Protein AF-A0A969IFC6-F1 (afdb_monomer_lite)

Radius of gyration: 18.86 Å; chains: 1; bounding box: 49×38×49 Å

pLDDT: mean 81.31, std 14.62, range [32.62, 97.19]

Foldseek 3Di:
DVVLLVLLLVLVVVLPDDSVVSVPDDPVRSVVVLVVVCVVVDVQSSLLSQLVVCLQVVPLVSNLVSVVVVCVVPNLLCCVVRHVVVSLVVVVVCVVVVNHDPVSSVSSLVSNQVVLVVLLVPQPAADPDDPDEDEFDDDPPDPRCSVSSSVSNVCSNVRHHYDYDPPVVVPDD

Structure (mmCIF, N/CA/C/O backbone):
data_AF-A0A969IFC6-F1
#
_entry.id   AF-A0A969IFC6-F1
#
loop_
_atom_site.group_PDB
_atom_site.id
_atom_site.type_symbol
_atom_site.label_atom_id
_atom_site.label_alt_id
_atom_site.label_comp_id
_atom_site.label_asym_id
_atom_site.label_entity_id
_atom_site.label_seq_id
_atom_site.pdbx_PDB_ins_code
_atom_site.Cartn_x
_atom_site.Cartn_y
_atom_site.Cartn_z
_atom_site.occupancy
_atom_site.B_iso_or_equiv
_atom_site.auth_seq_id
_atom_site.auth_comp_id
_atom_site.auth_asym_id
_atom_site.auth_atom_id
_atom_site.pdbx_PDB_model_num
ATOM 1 N N . GLU A 1 1 ? 7.005 -0.838 -20.537 1.00 59.84 1 GLU A N 1
ATOM 2 C CA . GLU A 1 1 ? 8.081 -1.837 -20.340 1.00 59.84 1 GLU A CA 1
ATOM 3 C C . GLU A 1 1 ? 9.226 -1.236 -19.524 1.00 59.84 1 GLU A C 1
ATOM 5 O O . GLU A 1 1 ? 9.458 -1.712 -18.419 1.00 59.84 1 GLU A O 1
ATOM 10 N N . ASP A 1 2 ? 9.812 -0.123 -19.971 1.00 77.62 2 ASP A N 1
ATOM 11 C CA . ASP A 1 2 ? 10.981 0.528 -19.345 1.00 77.62 2 ASP A CA 1
ATOM 12 C C . ASP A 1 2 ? 10.828 0.864 -17.853 1.00 77.62 2 ASP A C 1
ATOM 14 O O . ASP A 1 2 ? 11.723 0.586 -17.057 1.00 77.62 2 ASP A O 1
ATOM 18 N N . LEU A 1 3 ? 9.669 1.385 -17.430 1.00 77.25 3 LEU A N 1
ATOM 19 C CA . LEU A 1 3 ? 9.410 1.670 -16.013 1.00 77.25 3 LEU A CA 1
ATOM 20 C C . LEU A 1 3 ? 9.496 0.412 -15.139 1.00 77.25 3 LEU A C 1
ATOM 22 O O . LEU A 1 3 ? 10.033 0.452 -14.034 1.00 77.25 3 LEU A O 1
ATOM 26 N N . LYS A 1 4 ? 8.971 -0.720 -15.616 1.00 77.88 4 LYS A N 1
ATOM 27 C CA . LYS A 1 4 ? 9.014 -1.961 -14.837 1.00 77.88 4 LYS A CA 1
ATOM 28 C C . LYS A 1 4 ? 10.442 -2.457 -14.694 1.00 77.88 4 LYS A C 1
ATOM 30 O O . LYS A 1 4 ? 10.805 -2.944 -13.630 1.00 77.88 4 LYS A O 1
ATOM 35 N N . ASP A 1 5 ? 11.245 -2.319 -15.743 1.00 81.75 5 ASP A N 1
ATOM 36 C CA . ASP A 1 5 ? 12.655 -2.688 -15.691 1.00 81.75 5 ASP A CA 1
ATOM 37 C C . ASP A 1 5 ? 13.427 -1.767 -14.737 1.00 81.75 5 ASP A C 1
ATOM 39 O O . ASP A 1 5 ? 14.166 -2.265 -13.889 1.00 81.75 5 ASP A O 1
ATOM 43 N N . LEU A 1 6 ? 13.156 -0.458 -14.739 1.00 82.12 6 LEU A N 1
ATOM 44 C CA . LEU A 1 6 ? 13.710 0.468 -13.745 1.00 82.12 6 LEU A CA 1
ATOM 45 C C . LEU A 1 6 ? 13.316 0.108 -12.308 1.00 82.12 6 LEU A C 1
ATOM 47 O O . LEU A 1 6 ? 14.165 0.139 -11.418 1.00 82.12 6 LEU A O 1
ATOM 51 N N . LEU A 1 7 ? 12.060 -0.273 -12.063 1.00 81.00 7 LEU A N 1
ATOM 52 C CA . LEU A 1 7 ? 11.611 -0.689 -10.731 1.00 81.00 7 LEU A CA 1
ATOM 53 C C . LEU A 1 7 ? 12.285 -1.982 -10.269 1.00 81.00 7 LEU A C 1
ATOM 55 O O . LEU A 1 7 ? 12.698 -2.070 -9.111 1.00 81.00 7 LEU A O 1
ATOM 59 N N . ARG A 1 8 ? 12.447 -2.962 -11.167 1.00 83.94 8 ARG A N 1
ATOM 60 C CA . ARG A 1 8 ? 13.189 -4.201 -10.883 1.00 83.94 8 ARG A CA 1
ATOM 61 C C . ARG A 1 8 ? 14.642 -3.897 -10.529 1.00 83.94 8 ARG A C 1
ATOM 63 O O . ARG A 1 8 ? 15.127 -4.359 -9.497 1.00 83.94 8 ARG A O 1
ATOM 70 N N . ILE A 1 9 ? 15.308 -3.075 -11.342 1.00 86.69 9 ILE A N 1
ATOM 71 C CA . ILE A 1 9 ? 16.698 -2.662 -11.119 1.00 86.69 9 ILE A CA 1
ATOM 72 C C . ILE A 1 9 ? 16.827 -1.919 -9.786 1.00 86.69 9 ILE A C 1
ATOM 74 O O . ILE A 1 9 ? 17.698 -2.251 -8.987 1.00 86.69 9 ILE A O 1
ATOM 78 N N . SER A 1 10 ? 15.939 -0.960 -9.512 1.00 82.19 10 SER A N 1
ATOM 79 C CA . SER A 1 10 ? 15.931 -0.187 -8.267 1.00 82.19 10 SER A CA 1
ATOM 80 C C . SER A 1 10 ? 15.742 -1.081 -7.040 1.00 82.19 10 SER A C 1
ATOM 82 O O . SER A 1 10 ? 16.470 -0.944 -6.055 1.00 82.19 10 SER A O 1
ATOM 84 N N . TYR A 1 11 ? 14.814 -2.041 -7.097 1.00 80.62 11 TYR A N 1
ATOM 85 C CA . TYR A 1 11 ? 14.595 -2.989 -6.005 1.00 80.62 11 TYR A CA 1
ATOM 86 C C . TYR A 1 11 ? 15.834 -3.848 -5.734 1.00 80.62 11 TYR A C 1
ATOM 88 O O . TYR A 1 11 ? 16.260 -3.972 -4.583 1.00 80.62 11 TYR A O 1
ATOM 96 N N . LEU A 1 12 ? 16.431 -4.424 -6.781 1.00 84.81 12 LEU A N 1
ATOM 97 C CA . LEU A 1 12 ? 17.619 -5.268 -6.652 1.00 84.81 12 LEU A CA 1
ATOM 98 C C . LEU A 1 12 ? 18.829 -4.465 -6.164 1.00 84.81 12 LEU A C 1
ATOM 100 O O . LEU A 1 12 ? 19.561 -4.928 -5.290 1.00 84.81 12 LEU A O 1
ATOM 104 N N . TYR A 1 13 ? 19.000 -3.239 -6.655 1.00 85.50 13 TYR A N 1
ATOM 105 C CA . TYR A 1 13 ? 20.056 -2.340 -6.201 1.00 85.50 13 TYR A CA 1
ATOM 106 C C . TYR A 1 13 ? 19.923 -2.013 -4.708 1.00 85.50 13 TYR A C 1
ATOM 108 O O . TYR A 1 13 ? 20.866 -2.214 -3.944 1.00 85.50 13 TYR A O 1
ATOM 116 N N . ASN A 1 14 ? 18.724 -1.624 -4.263 1.00 79.38 14 ASN A N 1
ATOM 117 C CA . ASN A 1 14 ? 18.434 -1.365 -2.847 1.00 79.38 14 ASN A CA 1
ATOM 118 C C . ASN A 1 14 ? 18.512 -2.629 -1.970 1.00 79.38 14 ASN A C 1
ATOM 120 O O . ASN A 1 14 ? 18.651 -2.530 -0.756 1.00 79.38 14 ASN A O 1
ATOM 124 N N . SER A 1 15 ? 18.460 -3.816 -2.581 1.00 77.19 15 SER A N 1
ATOM 125 C CA . SER A 1 15 ? 18.669 -5.111 -1.920 1.00 77.19 15 SER A CA 1
ATOM 126 C C . SER A 1 15 ? 20.147 -5.538 -1.870 1.00 77.19 15 SER A C 1
ATOM 128 O O . SER A 1 15 ? 20.439 -6.661 -1.459 1.00 77.19 15 SER A O 1
ATOM 130 N N . GLY A 1 16 ? 21.077 -4.670 -2.293 1.00 82.62 16 GLY A N 1
ATOM 131 C CA . GLY A 1 16 ? 22.527 -4.868 -2.182 1.00 82.62 16 GLY A CA 1
ATOM 132 C C . GLY A 1 16 ? 23.235 -5.352 -3.453 1.00 82.62 16 GLY A C 1
ATOM 133 O O . GLY A 1 16 ? 24.438 -5.618 -3.410 1.00 82.62 16 GLY A O 1
ATOM 134 N N . TYR A 1 17 ? 22.542 -5.469 -4.591 1.00 87.88 17 TYR A N 1
ATOM 135 C CA . TYR A 1 17 ? 23.165 -5.898 -5.849 1.00 87.88 17 TYR A CA 1
ATOM 136 C C . TYR A 1 17 ? 23.815 -4.728 -6.595 1.00 87.88 17 TYR A C 1
ATOM 138 O O . TYR A 1 17 ? 23.260 -3.638 -6.703 1.00 87.88 17 TYR A O 1
ATOM 146 N N . LYS A 1 18 ? 24.995 -4.960 -7.178 1.00 92.00 18 LYS A N 1
ATOM 147 C CA . LYS A 1 18 ? 25.670 -3.961 -8.020 1.00 92.00 18 LYS A CA 1
ATOM 148 C C . LYS A 1 18 ? 24.937 -3.799 -9.354 1.00 92.00 18 LYS A C 1
ATOM 150 O O . LYS A 1 18 ? 24.554 -4.795 -9.965 1.00 92.00 18 LYS A O 1
ATOM 155 N N . ILE A 1 19 ? 24.848 -2.565 -9.859 1.00 88.00 19 ILE A N 1
ATOM 156 C CA . ILE A 1 19 ? 24.227 -2.238 -11.161 1.00 88.00 19 ILE A CA 1
ATOM 157 C C . ILE A 1 19 ? 24.829 -3.082 -12.295 1.00 88.00 19 ILE A C 1
ATOM 159 O O . ILE A 1 19 ? 24.101 -3.606 -13.132 1.00 88.00 19 ILE A O 1
ATOM 163 N N . SER A 1 20 ? 26.148 -3.290 -12.283 1.00 88.00 20 SER A N 1
ATOM 164 C CA . SER A 1 20 ? 26.847 -4.116 -13.275 1.00 88.00 20 SER A CA 1
ATOM 165 C C . SER A 1 20 ? 26.456 -5.597 -13.240 1.00 88.00 20 SER A C 1
ATOM 167 O O . SER A 1 20 ? 26.520 -6.261 -14.272 1.00 88.00 20 SER A O 1
ATOM 169 N N . SER A 1 21 ? 26.048 -6.117 -12.079 1.00 88.25 21 SER A N 1
ATOM 170 C CA . SER A 1 21 ? 25.520 -7.477 -11.947 1.00 88.25 21 SER A CA 1
ATOM 171 C C . SER A 1 21 ? 24.081 -7.553 -12.447 1.00 88.25 21 SER A C 1
ATOM 173 O O . SER A 1 21 ? 23.747 -8.483 -13.171 1.00 88.25 21 SER A O 1
ATOM 175 N N . ILE A 1 22 ? 23.254 -6.558 -12.109 1.00 89.56 22 ILE A N 1
ATOM 176 C CA . ILE A 1 22 ? 21.846 -6.495 -12.527 1.00 89.56 22 ILE A CA 1
ATOM 177 C C . ILE A 1 22 ? 21.739 -6.372 -14.053 1.00 89.56 22 ILE A C 1
ATOM 179 O O . ILE A 1 22 ? 20.951 -7.076 -14.669 1.00 89.56 22 ILE A O 1
ATOM 183 N N . ALA A 1 23 ? 22.586 -5.551 -14.681 1.00 87.25 23 ALA A N 1
ATOM 184 C CA . ALA A 1 23 ? 22.595 -5.345 -16.132 1.00 87.25 23 ALA A CA 1
ATOM 185 C C . ALA A 1 23 ? 22.911 -6.613 -16.953 1.00 87.25 23 ALA A C 1
ATOM 187 O O . ALA A 1 23 ? 22.685 -6.631 -18.159 1.00 87.25 23 ALA A O 1
ATOM 188 N N . ARG A 1 24 ? 23.455 -7.661 -16.318 1.00 90.38 24 ARG A N 1
ATOM 189 C CA . ARG A 1 24 ? 23.739 -8.959 -16.952 1.00 90.38 24 ARG A CA 1
ATOM 190 C C . ARG A 1 24 ? 22.622 -9.983 -16.756 1.00 90.38 24 ARG A C 1
ATOM 192 O O . ARG A 1 24 ? 22.680 -11.037 -17.378 1.00 90.38 24 ARG A O 1
ATOM 199 N N . MET A 1 25 ? 21.651 -9.703 -15.887 1.00 89.56 25 MET A N 1
ATOM 200 C CA . MET A 1 25 ? 20.550 -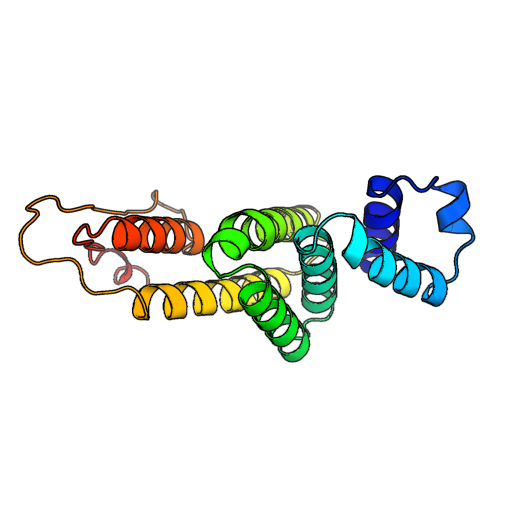10.616 -15.598 1.00 89.56 25 MET A CA 1
ATOM 201 C C . MET A 1 25 ? 19.491 -10.532 -16.692 1.00 89.56 25 MET A C 1
ATOM 203 O O . MET A 1 25 ? 19.075 -9.450 -17.110 1.00 89.56 25 MET A O 1
ATOM 207 N N . SER A 1 26 ? 18.992 -11.688 -17.111 1.00 89.19 26 SER A N 1
ATOM 208 C CA . SER A 1 26 ? 17.762 -11.774 -17.885 1.00 89.19 26 SER A CA 1
ATOM 209 C C . SER A 1 26 ? 16.564 -11.325 -17.045 1.00 89.19 26 SER A C 1
ATOM 211 O O . SER A 1 26 ? 16.566 -11.357 -15.811 1.00 89.19 26 SER A O 1
ATOM 213 N N . ARG A 1 27 ? 15.474 -10.948 -17.720 1.00 83.44 27 ARG A N 1
ATOM 214 C CA . ARG A 1 27 ? 14.224 -10.570 -17.046 1.00 83.44 27 ARG A CA 1
ATOM 215 C C . ARG A 1 27 ? 13.677 -11.693 -16.159 1.00 83.44 27 ARG A C 1
ATOM 217 O O . ARG A 1 27 ? 13.117 -11.412 -15.101 1.00 83.44 27 ARG A O 1
ATOM 224 N N . HIS A 1 28 ? 13.853 -12.948 -16.569 1.00 84.94 28 HIS A N 1
ATOM 225 C CA . HIS A 1 28 ? 13.430 -14.092 -15.770 1.00 84.94 28 HIS A CA 1
ATOM 226 C C . HIS A 1 28 ? 14.263 -14.228 -14.491 1.00 84.94 28 HIS A C 1
ATOM 228 O O . HIS A 1 28 ? 13.684 -14.372 -13.416 1.00 84.94 28 HIS A O 1
ATOM 234 N N . GLU A 1 29 ? 15.590 -14.105 -14.591 1.00 85.69 29 GLU A N 1
ATOM 235 C CA . GLU A 1 29 ? 16.491 -14.140 -13.433 1.00 85.69 29 GLU A CA 1
ATOM 236 C C . GLU A 1 29 ? 16.201 -12.997 -12.459 1.00 85.69 29 GLU A C 1
ATOM 238 O O . GLU A 1 29 ? 16.099 -13.238 -11.258 1.00 85.69 29 GLU A O 1
ATOM 243 N N . MET A 1 30 ? 15.983 -11.775 -12.963 1.00 85.56 30 MET A N 1
ATOM 244 C CA . MET A 1 30 ? 15.590 -10.645 -12.117 1.00 85.56 30 MET A CA 1
ATOM 245 C C . MET A 1 30 ? 14.290 -10.930 -11.360 1.00 85.56 30 MET A C 1
ATOM 247 O O . MET A 1 30 ? 14.230 -10.698 -10.157 1.00 85.56 30 MET A O 1
ATOM 251 N N . ASN A 1 31 ? 13.258 -11.444 -12.037 1.00 82.56 31 ASN A N 1
ATOM 252 C CA . ASN A 1 31 ? 11.978 -11.747 -11.393 1.00 82.56 31 ASN A CA 1
ATOM 253 C C . ASN A 1 31 ? 12.123 -12.836 -10.316 1.00 82.56 31 ASN A C 1
ATOM 255 O O . ASN A 1 31 ? 11.626 -12.646 -9.208 1.00 82.56 31 ASN A O 1
ATOM 259 N N . ASN A 1 32 ? 12.853 -13.920 -10.603 1.00 84.25 32 ASN A N 1
ATOM 260 C CA . ASN A 1 32 ? 13.097 -14.990 -9.629 1.00 84.25 32 ASN A CA 1
ATOM 261 C C . ASN A 1 32 ? 13.839 -14.456 -8.398 1.00 84.25 32 ASN A C 1
ATOM 263 O O . ASN A 1 32 ? 13.466 -14.746 -7.266 1.00 84.25 32 ASN A O 1
ATOM 267 N N . LEU A 1 33 ? 14.851 -13.615 -8.614 1.00 83.25 33 LEU A N 1
ATOM 268 C CA . LEU A 1 33 ? 15.648 -13.041 -7.538 1.00 83.25 33 LEU A CA 1
ATOM 269 C C . LEU A 1 33 ? 14.849 -12.050 -6.681 1.00 83.25 33 LEU A C 1
ATOM 271 O O . LEU A 1 33 ? 15.013 -12.010 -5.462 1.00 83.25 33 LEU A O 1
ATOM 275 N N . ILE A 1 34 ? 13.965 -11.264 -7.302 1.00 80.00 34 ILE A N 1
ATOM 276 C CA . ILE A 1 34 ? 13.013 -10.402 -6.593 1.00 80.00 34 ILE A CA 1
ATOM 277 C C . ILE A 1 34 ? 12.074 -11.255 -5.736 1.00 80.00 34 ILE A C 1
ATOM 279 O O . ILE A 1 34 ? 11.841 -10.916 -4.577 1.00 80.00 34 ILE A O 1
ATOM 283 N N . ASP A 1 35 ? 11.569 -12.370 -6.264 1.00 76.50 35 ASP A N 1
ATOM 284 C CA . ASP A 1 35 ? 10.712 -13.289 -5.514 1.00 76.50 35 ASP A CA 1
ATOM 285 C C . ASP A 1 35 ? 11.452 -13.942 -4.333 1.00 76.50 35 ASP A C 1
ATOM 287 O O . ASP A 1 35 ? 10.932 -13.953 -3.214 1.00 76.50 35 ASP A O 1
ATOM 291 N N . GLU A 1 36 ? 12.693 -14.386 -4.518 1.00 79.69 36 GLU A N 1
ATOM 292 C CA . GLU A 1 36 ? 13.528 -14.913 -3.433 1.00 79.69 36 GLU A CA 1
ATOM 293 C C . GLU A 1 36 ? 13.822 -13.851 -2.361 1.00 79.69 36 GLU A C 1
ATOM 295 O O . GLU A 1 36 ? 13.619 -14.082 -1.166 1.00 79.69 36 GLU A O 1
ATOM 300 N N . LYS A 1 37 ? 14.253 -12.649 -2.765 1.00 72.19 37 LYS A N 1
ATOM 301 C CA . LYS A 1 37 ? 14.611 -11.565 -1.834 1.00 72.19 37 LYS A CA 1
ATOM 302 C C . LYS A 1 37 ? 13.414 -10.940 -1.142 1.00 72.19 37 LYS A C 1
ATOM 304 O O . LYS A 1 37 ? 13.543 -10.526 0.010 1.00 72.19 37 LYS A O 1
ATOM 309 N N . SER A 1 38 ? 12.244 -10.961 -1.775 1.00 65.56 38 SER A N 1
ATOM 310 C CA . SER A 1 38 ? 10.986 -10.568 -1.138 1.00 65.56 38 SER A CA 1
ATOM 311 C C . SER A 1 38 ? 10.677 -11.387 0.116 1.00 65.56 38 SER A C 1
ATOM 313 O O . SER A 1 38 ? 9.999 -10.901 1.017 1.00 65.56 38 SER A O 1
ATOM 315 N N . SER A 1 39 ? 11.234 -12.597 0.201 1.00 62.66 39 SER A N 1
ATOM 316 C CA . SER A 1 39 ? 11.108 -13.476 1.360 1.00 62.66 39 SER A CA 1
ATOM 317 C C . SER A 1 39 ? 12.189 -13.222 2.428 1.00 62.66 39 SER A C 1
ATOM 319 O O . SER A 1 39 ? 12.011 -13.639 3.567 1.00 62.66 39 SER A O 1
ATOM 321 N N . GLN A 1 40 ? 13.288 -12.524 2.096 1.00 60.62 40 GLN A N 1
ATOM 322 C CA . GLN A 1 40 ? 14.434 -12.261 2.988 1.00 60.62 40 GLN A CA 1
ATOM 323 C C . GLN A 1 40 ? 14.462 -10.832 3.562 1.00 60.62 40 GLN A C 1
ATOM 325 O O . GLN A 1 40 ? 14.782 -10.657 4.733 1.00 60.62 40 GLN A O 1
ATOM 330 N N . ASN A 1 41 ? 14.102 -9.811 2.774 1.00 56.66 41 ASN A N 1
ATOM 331 C CA . ASN A 1 41 ? 14.167 -8.387 3.162 1.00 56.66 41 ASN A CA 1
ATOM 332 C C . ASN A 1 41 ? 12.925 -7.899 3.939 1.00 56.66 41 ASN A C 1
ATOM 334 O O . ASN A 1 41 ? 12.674 -6.698 4.037 1.00 56.66 41 ASN A O 1
ATOM 338 N N . GLY A 1 42 ? 12.137 -8.834 4.468 1.00 61.62 42 GLY A N 1
ATOM 339 C CA . GLY A 1 42 ? 10.844 -8.583 5.091 1.00 61.62 42 GLY A CA 1
ATOM 340 C C . GLY A 1 42 ? 9.688 -8.626 4.076 1.00 61.62 42 GLY A C 1
ATOM 341 O O . GLY A 1 42 ? 9.811 -8.092 2.968 1.00 61.62 42 GLY A O 1
ATOM 342 N N . PRO A 1 43 ? 8.545 -9.240 4.438 1.00 64.81 43 PRO A N 1
ATOM 343 C CA . PRO A 1 43 ? 7.427 -9.471 3.519 1.00 64.81 43 PRO A CA 1
ATOM 344 C C . PRO A 1 43 ? 6.891 -8.184 2.871 1.00 64.81 43 PRO A C 1
ATOM 346 O O . PRO A 1 43 ? 6.520 -8.187 1.694 1.00 64.81 43 PRO A O 1
ATOM 349 N N . SER A 1 44 ? 6.927 -7.063 3.596 1.00 75.94 44 SER A N 1
ATOM 350 C CA . SER A 1 44 ? 6.390 -5.767 3.164 1.00 75.94 44 SER A CA 1
ATOM 351 C C . SER A 1 44 ? 7.072 -5.219 1.898 1.00 75.94 44 SER A C 1
ATOM 353 O O . SER A 1 44 ? 6.389 -4.813 0.957 1.00 75.94 44 SER A O 1
ATOM 355 N N . ALA A 1 45 ? 8.408 -5.285 1.786 1.00 77.62 45 ALA A N 1
ATOM 356 C CA . ALA A 1 45 ? 9.139 -4.794 0.604 1.00 77.62 45 ALA A CA 1
ATOM 357 C C . ALA A 1 45 ? 8.809 -5.591 -0.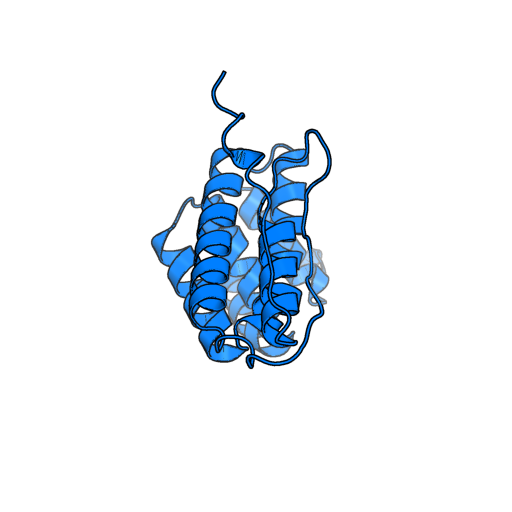673 1.00 77.62 45 ALA A C 1
ATOM 359 O O . ALA A 1 45 ? 8.754 -5.046 -1.784 1.00 77.62 45 ALA A O 1
ATOM 360 N N . GLY A 1 46 ? 8.571 -6.890 -0.496 1.00 83.56 46 GLY A N 1
ATOM 361 C CA . GLY A 1 46 ? 8.085 -7.795 -1.525 1.00 83.56 46 GLY A CA 1
ATOM 362 C C . GLY A 1 46 ? 6.710 -7.422 -2.049 1.00 83.56 46 GLY A C 1
ATOM 363 O O . GLY A 1 46 ? 6.512 -7.283 -3.259 1.00 83.56 46 GLY A O 1
ATOM 364 N N . PHE A 1 47 ? 5.769 -7.235 -1.123 1.00 90.19 47 PHE A N 1
ATOM 365 C CA . PHE A 1 47 ? 4.403 -6.849 -1.448 1.00 90.19 47 PHE A CA 1
ATOM 366 C C . PHE A 1 47 ? 4.351 -5.506 -2.170 1.00 90.19 47 PHE A C 1
ATOM 368 O O . PHE A 1 47 ? 3.744 -5.442 -3.233 1.00 90.19 47 PHE A O 1
ATOM 375 N N . ILE A 1 48 ? 5.076 -4.487 -1.696 1.00 91.50 48 ILE A N 1
ATOM 376 C CA . ILE A 1 48 ? 5.127 -3.165 -2.343 1.00 91.50 48 ILE A CA 1
ATOM 377 C C . ILE A 1 48 ? 5.554 -3.278 -3.812 1.00 91.50 48 ILE A C 1
ATOM 379 O O . ILE A 1 48 ? 4.929 -2.692 -4.692 1.00 91.50 48 ILE A O 1
ATOM 383 N N . SER A 1 49 ? 6.604 -4.049 -4.101 1.00 86.81 49 SER A N 1
ATOM 384 C CA . SER A 1 49 ? 7.114 -4.189 -5.472 1.00 86.81 49 SER A CA 1
ATOM 385 C C . SER A 1 49 ? 6.125 -4.926 -6.378 1.00 86.81 49 SER A C 1
ATOM 387 O O . SER A 1 49 ? 5.931 -4.544 -7.532 1.00 86.81 49 SER A O 1
ATOM 389 N N . LYS A 1 50 ? 5.458 -5.958 -5.849 1.00 89.38 50 LYS A N 1
ATOM 390 C CA . LYS A 1 50 ? 4.414 -6.704 -6.565 1.00 89.38 50 LYS A CA 1
ATOM 391 C C . LYS A 1 50 ? 3.175 -5.846 -6.815 1.00 89.38 50 LYS A C 1
ATOM 393 O O . LYS A 1 50 ? 2.644 -5.885 -7.922 1.00 89.38 50 LYS A O 1
ATOM 398 N N . MET A 1 51 ? 2.769 -5.050 -5.827 1.00 93.88 51 MET A N 1
ATOM 399 C CA . MET A 1 51 ? 1.687 -4.074 -5.944 1.00 93.88 51 MET A CA 1
ATOM 400 C C . MET A 1 51 ? 2.007 -3.050 -7.031 1.00 93.88 51 MET A C 1
ATOM 402 O O . MET A 1 51 ? 1.212 -2.906 -7.945 1.00 93.88 51 MET A O 1
ATOM 406 N N . LEU A 1 52 ? 3.198 -2.436 -7.023 1.00 91.25 52 LEU A N 1
ATOM 407 C CA . LEU A 1 52 ? 3.611 -1.478 -8.061 1.00 91.25 52 LEU A CA 1
ATOM 408 C C . LEU A 1 52 ? 3.567 -2.081 -9.470 1.00 91.25 52 LEU A C 1
ATOM 410 O O . LEU A 1 52 ? 3.094 -1.435 -10.401 1.00 91.25 52 LEU A O 1
ATOM 414 N N . MET A 1 53 ? 4.034 -3.322 -9.638 1.00 89.56 53 MET A N 1
ATOM 415 C CA . MET A 1 53 ? 3.960 -4.001 -10.933 1.00 89.56 53 MET A CA 1
ATOM 416 C C . MET A 1 53 ? 2.513 -4.222 -11.383 1.00 89.56 53 MET A C 1
ATOM 418 O O . MET A 1 53 ? 2.200 -3.919 -12.530 1.00 89.56 53 MET A O 1
ATOM 422 N N . ALA A 1 54 ? 1.638 -4.697 -10.492 1.00 92.81 54 ALA A N 1
ATOM 423 C CA . ALA A 1 54 ? 0.217 -4.871 -10.794 1.00 92.81 54 ALA A CA 1
ATOM 424 C C . ALA A 1 54 ? -0.485 -3.527 -11.078 1.00 92.81 54 ALA A C 1
ATOM 426 O O . ALA A 1 54 ? -1.300 -3.454 -11.992 1.00 92.81 54 ALA A O 1
ATOM 427 N N . SER A 1 55 ? -0.103 -2.452 -10.379 1.00 92.38 55 SER A N 1
ATOM 428 C CA . SER A 1 55 ? -0.564 -1.083 -10.636 1.00 92.38 55 SER A CA 1
ATOM 429 C C . SER A 1 55 ? -0.225 -0.606 -12.042 1.00 92.38 55 SER A C 1
ATOM 431 O O . SER A 1 55 ? -1.089 -0.124 -12.769 1.00 92.38 55 SER A O 1
ATOM 433 N N . ILE A 1 56 ? 1.031 -0.780 -12.457 1.00 88.94 56 ILE A N 1
ATOM 434 C CA . ILE A 1 56 ? 1.498 -0.394 -13.797 1.00 88.94 56 ILE A CA 1
ATOM 435 C C . ILE A 1 56 ? 0.835 -1.241 -14.887 1.00 88.94 56 ILE A C 1
ATOM 437 O O . ILE A 1 56 ? 0.634 -0.766 -16.000 1.00 88.94 56 ILE A O 1
ATOM 441 N N . ASP A 1 57 ? 0.501 -2.490 -14.576 1.00 89.69 57 ASP A N 1
ATOM 442 C CA . ASP A 1 57 ? -0.234 -3.378 -15.477 1.00 89.69 57 ASP A CA 1
ATOM 443 C C . ASP A 1 57 ? -1.741 -3.130 -15.512 1.00 89.69 57 ASP A C 1
ATOM 445 O O . ASP A 1 57 ? -2.421 -3.711 -16.353 1.00 89.69 57 ASP A O 1
ATOM 449 N N . TYR A 1 58 ? -2.263 -2.269 -14.631 1.00 90.06 58 TYR A N 1
ATOM 450 C CA . TYR A 1 58 ? -3.702 -2.108 -14.428 1.00 90.06 58 TYR A CA 1
ATOM 451 C C . TYR A 1 58 ? -4.403 -3.458 -14.140 1.00 90.06 58 TYR A C 1
ATOM 453 O O . TYR A 1 58 ? -5.538 -3.701 -14.541 1.00 90.06 58 TYR A O 1
ATOM 461 N N . ASP A 1 59 ? -3.703 -4.369 -13.455 1.00 94.44 59 ASP A N 1
ATOM 462 C CA . ASP A 1 59 ? -4.184 -5.714 -13.128 1.00 94.44 59 ASP A CA 1
ATOM 463 C C . ASP A 1 59 ? -4.815 -5.717 -11.730 1.00 94.44 59 ASP A C 1
ATOM 465 O O . ASP A 1 59 ? -4.180 -6.036 -10.718 1.00 94.44 59 ASP A O 1
ATOM 469 N N . GLU A 1 60 ? -6.088 -5.327 -11.679 1.00 94.31 60 GLU A N 1
ATOM 470 C CA . GLU A 1 60 ? -6.890 -5.255 -10.453 1.00 94.31 60 GLU A CA 1
ATOM 471 C C . GLU A 1 60 ? -6.975 -6.599 -9.717 1.00 94.31 60 GLU A C 1
ATOM 473 O O . GLU A 1 60 ? -6.881 -6.651 -8.485 1.00 94.31 60 GLU A O 1
ATOM 478 N N . THR A 1 61 ? -7.119 -7.700 -10.461 1.00 95.75 61 THR A N 1
ATOM 479 C CA . THR A 1 61 ? -7.265 -9.040 -9.874 1.00 95.75 61 THR A CA 1
ATOM 480 C C . THR A 1 61 ? -5.993 -9.424 -9.132 1.00 95.75 61 THR A C 1
ATOM 482 O O . THR A 1 61 ? -6.035 -9.817 -7.962 1.00 95.75 61 THR A O 1
ATOM 485 N N . LYS A 1 62 ? -4.840 -9.262 -9.783 1.00 95.75 62 LYS A N 1
ATOM 486 C CA . LYS A 1 62 ? -3.544 -9.552 -9.175 1.00 95.75 62 LYS A CA 1
ATOM 487 C C . LYS A 1 62 ? -3.250 -8.617 -8.010 1.00 95.75 62 LYS A C 1
ATOM 489 O O . LYS A 1 62 ? -2.781 -9.083 -6.973 1.00 95.75 62 LYS A O 1
ATOM 494 N N . PHE A 1 63 ? -3.547 -7.324 -8.145 1.00 96.62 63 PHE A N 1
ATOM 495 C CA . PHE A 1 63 ? -3.369 -6.356 -7.062 1.00 96.62 63 PHE A CA 1
ATOM 496 C C . PHE A 1 63 ? -4.170 -6.756 -5.815 1.00 96.62 63 PHE A C 1
ATOM 498 O O . PHE A 1 63 ? -3.622 -6.810 -4.713 1.00 96.62 63 PHE A O 1
ATOM 505 N N . SER A 1 64 ? -5.436 -7.136 -5.997 1.00 96.06 64 SER A N 1
ATOM 506 C CA . SER A 1 64 ? -6.322 -7.571 -4.912 1.00 96.06 64 SER A CA 1
ATOM 507 C C . SER A 1 64 ? -5.820 -8.840 -4.220 1.00 96.06 64 SER A C 1
ATOM 509 O O . SER A 1 64 ? -5.783 -8.900 -2.991 1.00 96.06 64 SER A O 1
ATOM 511 N N . GLN A 1 65 ? -5.343 -9.828 -4.983 1.00 96.50 65 GLN A N 1
ATOM 512 C CA . GLN A 1 65 ? -4.739 -11.042 -4.421 1.00 96.50 65 GLN A CA 1
ATOM 513 C C . GLN A 1 65 ? -3.482 -10.737 -3.594 1.00 96.50 65 GLN A C 1
ATOM 515 O O . GLN A 1 65 ? -3.258 -11.342 -2.542 1.00 96.50 65 GLN A O 1
ATOM 520 N N . ILE A 1 66 ? -2.652 -9.795 -4.057 1.00 95.44 66 ILE A N 1
ATOM 521 C CA . ILE A 1 66 ? -1.450 -9.362 -3.337 1.00 95.44 66 ILE A CA 1
ATOM 522 C C . ILE A 1 66 ? -1.837 -8.680 -2.019 1.00 95.44 66 ILE A C 1
ATOM 524 O O . ILE A 1 66 ? -1.264 -9.023 -0.983 1.00 95.44 66 ILE A O 1
ATOM 528 N N . LEU A 1 67 ? -2.826 -7.778 -2.039 1.00 95.69 67 LEU A N 1
ATOM 529 C CA . LEU A 1 67 ? -3.360 -7.128 -0.837 1.00 95.69 67 LEU A CA 1
ATOM 530 C C . LEU A 1 67 ? -3.859 -8.152 0.185 1.00 95.69 67 LEU A C 1
ATOM 532 O O . LEU A 1 67 ? -3.481 -8.099 1.352 1.00 95.69 67 LEU A O 1
ATOM 536 N N . GLU A 1 68 ? -4.686 -9.103 -0.244 1.00 95.69 68 GLU A N 1
ATOM 537 C CA . GLU A 1 68 ? -5.251 -10.122 0.645 1.00 95.69 68 GLU A CA 1
ATOM 538 C C . GLU A 1 68 ? -4.176 -11.009 1.255 1.00 95.69 68 GLU A C 1
ATOM 540 O O . GLU A 1 68 ? -4.224 -11.315 2.448 1.00 95.69 68 GLU A O 1
ATOM 545 N N . LYS A 1 69 ? -3.164 -11.377 0.466 1.00 94.62 69 LYS A N 1
ATOM 546 C CA . LYS A 1 69 ? -2.020 -12.134 0.965 1.00 94.62 69 LYS A CA 1
ATOM 547 C C . LYS A 1 69 ? -1.219 -11.335 1.996 1.00 94.62 69 LYS A C 1
ATOM 549 O O . LYS A 1 69 ? -0.862 -11.902 3.027 1.00 94.62 69 LYS A O 1
ATOM 554 N N . ALA A 1 70 ? -0.975 -10.047 1.748 1.00 93.94 70 ALA A N 1
ATOM 555 C CA . ALA A 1 70 ? -0.280 -9.168 2.686 1.00 93.94 70 ALA A CA 1
ATOM 556 C C . ALA A 1 70 ? -1.052 -9.038 4.008 1.00 93.94 70 ALA A C 1
ATOM 558 O O . ALA A 1 70 ? -0.500 -9.313 5.074 1.00 93.94 70 ALA A O 1
ATOM 559 N N . ILE A 1 71 ? -2.353 -8.731 3.936 1.00 95.19 71 ILE A N 1
ATOM 560 C CA . ILE A 1 71 ? -3.228 -8.589 5.109 1.00 95.19 71 ILE A CA 1
ATOM 561 C C . ILE A 1 71 ? -3.309 -9.902 5.891 1.00 95.19 71 ILE A C 1
ATOM 563 O O . ILE A 1 71 ? -3.226 -9.889 7.116 1.00 95.19 71 ILE A O 1
ATOM 567 N N . LYS A 1 72 ? -3.434 -11.045 5.208 1.00 93.94 72 LYS A N 1
ATOM 568 C CA . LYS A 1 72 ? -3.472 -12.362 5.857 1.00 93.94 72 LYS A CA 1
ATOM 569 C C . LYS A 1 72 ? -2.167 -12.689 6.586 1.00 93.94 72 LYS A C 1
ATOM 571 O O . LYS A 1 72 ? -2.205 -13.369 7.605 1.00 93.94 72 LYS A O 1
ATOM 576 N N . GLN A 1 73 ? -1.029 -12.247 6.053 1.00 90.94 73 GLN A N 1
ATOM 577 C CA . GLN A 1 73 ? 0.286 -12.559 6.606 1.00 90.94 73 GLN A CA 1
ATOM 578 C C . GLN A 1 73 ? 0.676 -11.647 7.775 1.00 90.94 73 GLN A C 1
ATOM 580 O O . GLN A 1 73 ? 1.198 -12.146 8.768 1.00 90.94 73 GLN A O 1
ATOM 585 N N . SER A 1 74 ? 0.434 -10.340 7.662 1.00 89.56 74 SER A N 1
ATOM 586 C CA . SER A 1 74 ? 0.926 -9.346 8.631 1.00 89.56 74 SER A CA 1
ATOM 587 C C . SER A 1 74 ? -0.181 -8.685 9.456 1.00 89.56 74 SER A C 1
ATOM 589 O O . SER A 1 74 ? 0.105 -7.985 10.420 1.00 89.56 74 SER A O 1
ATOM 591 N N . GLY A 1 75 ? -1.448 -8.887 9.097 1.00 93.12 75 GLY A N 1
ATOM 592 C CA . GLY A 1 75 ? -2.572 -8.137 9.651 1.00 93.12 75 GLY A CA 1
ATOM 593 C C . GLY A 1 75 ? -2.725 -6.757 9.007 1.00 93.12 75 GLY A C 1
ATOM 594 O O . GLY A 1 75 ? -1.779 -6.178 8.470 1.00 93.12 75 GLY A O 1
ATOM 595 N N . ILE A 1 76 ? -3.945 -6.216 9.055 1.00 94.75 76 ILE A N 1
ATOM 596 C CA . ILE A 1 76 ? -4.278 -4.945 8.396 1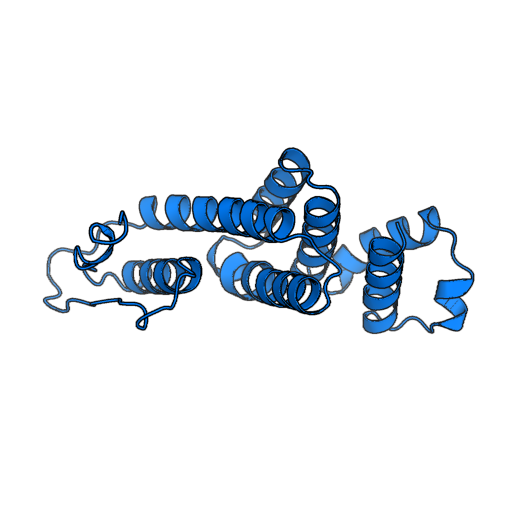.00 94.75 76 ILE A CA 1
ATOM 597 C C . ILE A 1 76 ? -3.491 -3.755 8.962 1.00 94.75 76 ILE A C 1
ATOM 599 O O . ILE A 1 76 ? -3.073 -2.887 8.208 1.00 94.75 76 ILE A O 1
ATOM 603 N N . GLU A 1 77 ? -3.239 -3.732 10.270 1.00 93.31 77 GLU A N 1
ATOM 604 C CA . GLU A 1 77 ? -2.562 -2.624 10.950 1.00 93.31 77 GLU A CA 1
ATOM 605 C C . GLU A 1 77 ? -1.114 -2.465 10.478 1.00 93.31 77 GLU A C 1
ATOM 607 O O . GLU A 1 77 ? -0.717 -1.400 10.004 1.00 93.31 77 GLU A O 1
ATOM 612 N N . THR A 1 78 ? -0.358 -3.563 10.508 1.00 93.19 78 THR A N 1
ATOM 613 C CA . THR A 1 78 ? 0.996 -3.617 9.959 1.00 93.19 78 THR A CA 1
ATOM 614 C C . THR A 1 78 ? 0.988 -3.329 8.461 1.00 93.19 78 THR A C 1
ATOM 616 O O . THR A 1 78 ? 1.850 -2.604 7.974 1.00 93.19 78 THR A O 1
ATOM 619 N N . CYS A 1 79 ? -0.010 -3.820 7.717 1.00 95.56 79 CYS A N 1
ATOM 620 C CA . CYS A 1 79 ? -0.120 -3.512 6.291 1.00 95.56 79 CYS A CA 1
ATOM 621 C C . CYS A 1 79 ? -0.312 -2.018 6.024 1.00 95.56 79 CYS A C 1
ATOM 623 O O . CYS A 1 79 ? 0.353 -1.501 5.131 1.00 95.56 79 CYS A O 1
ATOM 625 N N . ILE A 1 80 ? -1.152 -1.312 6.788 1.00 95.56 80 ILE A N 1
ATOM 626 C CA . ILE A 1 80 ? -1.363 0.135 6.626 1.00 95.56 80 ILE A CA 1
ATOM 627 C C . ILE A 1 80 ? -0.032 0.890 6.744 1.00 95.56 80 ILE A C 1
ATOM 629 O O . ILE A 1 80 ? 0.295 1.696 5.871 1.00 95.56 80 ILE A O 1
ATOM 633 N N . LEU A 1 81 ? 0.749 0.597 7.786 1.00 93.62 81 LEU A N 1
ATOM 634 C CA . LEU A 1 81 ? 1.971 1.340 8.109 1.00 93.62 81 LEU A CA 1
ATOM 635 C C . LEU A 1 81 ? 3.178 0.918 7.264 1.00 93.62 81 LEU A C 1
ATOM 637 O O . LEU A 1 81 ? 3.938 1.766 6.802 1.00 93.62 81 LEU A O 1
ATOM 641 N N . GLU A 1 82 ? 3.361 -0.383 7.049 1.00 93.00 82 GLU A N 1
ATOM 642 C CA . GLU A 1 82 ? 4.589 -0.925 6.459 1.00 93.00 82 GLU A CA 1
ATOM 643 C C . GLU A 1 82 ? 4.453 -1.298 4.981 1.00 93.00 82 GLU A C 1
ATOM 645 O O . GLU A 1 82 ? 5.463 -1.510 4.314 1.00 93.00 82 GLU A O 1
ATOM 650 N N . THR A 1 83 ? 3.229 -1.395 4.449 1.00 93.69 83 THR A N 1
ATOM 651 C CA . THR A 1 83 ? 2.986 -1.784 3.048 1.00 93.69 83 THR A CA 1
ATOM 652 C C . THR A 1 83 ? 2.219 -0.712 2.279 1.00 93.69 83 THR A C 1
ATOM 654 O O . THR A 1 83 ? 2.730 -0.212 1.280 1.00 93.69 83 THR A O 1
ATOM 657 N N . PHE A 1 84 ? 1.027 -0.317 2.732 1.00 95.50 84 PHE A N 1
ATOM 658 C CA . PHE A 1 84 ? 0.146 0.599 2.005 1.00 95.50 84 PHE A CA 1
ATOM 659 C C . PHE A 1 84 ? 0.727 2.003 1.964 1.00 95.50 84 PHE A C 1
ATOM 661 O O . PHE A 1 84 ? 0.862 2.557 0.880 1.00 95.50 84 PHE A O 1
ATOM 668 N N . TYR A 1 85 ? 1.138 2.555 3.108 1.00 93.69 85 TYR A N 1
ATOM 669 C CA . TYR A 1 85 ? 1.742 3.884 3.140 1.00 93.69 85 TYR A CA 1
ATOM 670 C C . TYR A 1 85 ? 3.015 3.972 2.270 1.00 93.69 85 TYR A C 1
ATOM 672 O O . TYR A 1 85 ? 3.057 4.822 1.376 1.00 93.69 85 TYR A O 1
ATOM 680 N N . PRO A 1 86 ? 4.014 3.070 2.396 1.00 92.12 86 PRO A N 1
ATOM 681 C CA . PRO A 1 86 ? 5.179 3.091 1.511 1.00 92.12 86 PRO A CA 1
ATOM 682 C C . PRO A 1 86 ? 4.843 2.870 0.031 1.00 92.12 86 PRO A C 1
ATOM 684 O O . PRO A 1 86 ? 5.512 3.432 -0.837 1.00 92.12 86 PRO A O 1
ATOM 687 N N . PHE A 1 87 ? 3.825 2.061 -0.278 1.00 94.69 87 PHE A N 1
ATOM 688 C CA . PHE A 1 87 ? 3.333 1.890 -1.643 1.00 94.69 87 PHE A CA 1
ATOM 689 C C . PHE A 1 87 ? 2.730 3.190 -2.198 1.00 94.69 87 PHE A C 1
ATOM 691 O O . PH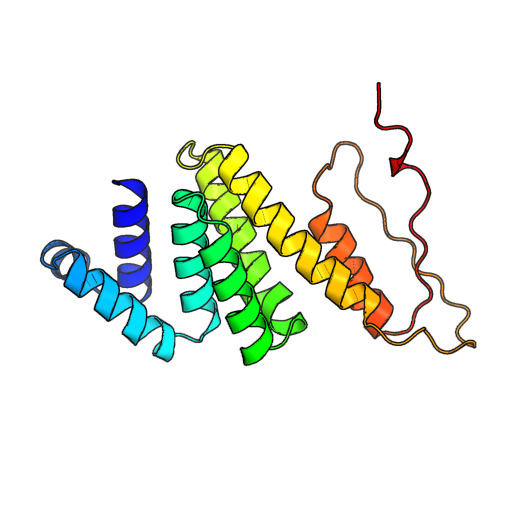E A 1 87 ? 3.135 3.611 -3.281 1.00 94.69 87 PHE A O 1
ATOM 698 N N . LEU A 1 88 ? 1.829 3.841 -1.451 1.00 93.38 88 LEU A N 1
ATOM 699 C CA . LEU A 1 88 ? 1.150 5.083 -1.843 1.00 93.38 88 LEU A CA 1
ATOM 700 C C . LEU A 1 88 ? 2.155 6.211 -2.112 1.00 93.38 88 LEU A C 1
ATOM 702 O O . LEU A 1 88 ? 2.068 6.892 -3.130 1.00 93.38 88 LEU A O 1
ATOM 706 N N . VAL A 1 89 ? 3.183 6.339 -1.264 1.00 90.50 89 VAL A N 1
ATOM 707 C CA . VAL A 1 89 ? 4.289 7.286 -1.490 1.00 90.50 89 VAL A CA 1
ATOM 708 C C . VAL A 1 89 ? 5.007 6.992 -2.811 1.00 90.50 89 VAL A C 1
ATOM 710 O O . VAL A 1 89 ? 5.268 7.897 -3.601 1.00 90.50 89 VAL A O 1
ATOM 713 N N . ARG A 1 90 ? 5.319 5.720 -3.090 1.00 88.94 90 ARG A N 1
ATOM 714 C CA . ARG A 1 90 ? 6.039 5.340 -4.315 1.00 88.94 90 ARG A CA 1
ATOM 715 C C . ARG A 1 90 ? 5.207 5.555 -5.575 1.00 88.94 90 ARG A C 1
ATOM 717 O O . ARG A 1 90 ? 5.741 6.093 -6.540 1.00 88.94 90 ARG A O 1
ATOM 724 N N . ILE A 1 91 ? 3.940 5.144 -5.589 1.00 88.75 91 ILE A N 1
ATOM 725 C CA . ILE A 1 91 ? 3.081 5.330 -6.765 1.00 88.75 91 ILE A CA 1
ATOM 726 C C . ILE A 1 91 ? 2.773 6.815 -7.004 1.00 88.75 91 ILE A C 1
ATOM 728 O O . ILE A 1 91 ? 2.816 7.253 -8.151 1.00 88.75 91 ILE A O 1
ATOM 732 N N . GLY A 1 92 ? 2.608 7.612 -5.940 1.00 85.56 92 GLY A N 1
ATOM 733 C CA . GLY A 1 92 ? 2.482 9.068 -6.031 1.00 85.56 92 GLY A CA 1
ATOM 734 C C . GLY A 1 92 ? 3.728 9.735 -6.623 1.00 85.56 92 GLY A C 1
ATOM 735 O O . GLY A 1 92 ? 3.617 10.589 -7.499 1.00 85.56 92 GLY A O 1
ATOM 736 N N . HIS A 1 93 ? 4.932 9.296 -6.238 1.00 84.00 93 HIS A N 1
ATOM 737 C CA . HIS A 1 93 ? 6.167 9.773 -6.873 1.00 84.00 93 HIS A CA 1
ATOM 738 C C . HIS A 1 93 ? 6.244 9.411 -8.362 1.00 84.00 93 HIS A C 1
ATOM 740 O O . HIS A 1 93 ? 6.661 10.242 -9.164 1.00 84.00 93 HIS A O 1
ATOM 746 N N . LEU A 1 94 ? 5.833 8.197 -8.748 1.00 82.25 94 LEU A N 1
ATOM 747 C CA . LEU A 1 94 ? 5.811 7.787 -10.158 1.00 82.25 94 LEU A CA 1
ATOM 748 C C . LEU A 1 94 ? 4.802 8.590 -10.989 1.00 82.25 94 LEU A C 1
ATOM 750 O O . LEU A 1 94 ? 5.032 8.826 -12.176 1.00 82.25 94 LEU A O 1
ATOM 754 N N . TRP A 1 95 ? 3.699 9.019 -10.378 1.00 76.56 95 TRP A N 1
ATOM 755 C CA . TRP A 1 95 ? 2.766 9.947 -11.005 1.00 76.56 95 TRP A CA 1
ATOM 756 C C . TRP A 1 95 ? 3.399 11.331 -11.206 1.00 76.56 95 TRP A C 1
ATOM 758 O O . TRP A 1 95 ? 3.382 11.845 -12.323 1.00 76.56 95 TRP A O 1
ATOM 768 N N . LEU A 1 96 ? 4.043 11.897 -10.177 1.00 68.50 96 LEU A N 1
ATOM 769 C CA . LEU A 1 96 ? 4.719 13.202 -10.269 1.00 68.50 96 LEU A CA 1
ATOM 770 C C . LEU A 1 96 ? 5.816 13.234 -11.341 1.00 68.50 96 LEU A C 1
ATOM 772 O O . LEU A 1 96 ? 6.047 14.271 -11.961 1.00 68.50 96 LEU A O 1
ATOM 776 N N . THR A 1 97 ? 6.487 12.107 -11.587 1.00 75.44 97 THR A N 1
ATOM 777 C CA . THR A 1 97 ? 7.494 11.992 -12.650 1.00 75.44 97 THR A CA 1
ATOM 778 C C . THR A 1 97 ? 6.901 11.653 -14.022 1.00 75.44 97 THR A C 1
ATOM 780 O O . THR A 1 97 ? 7.658 11.432 -14.965 1.00 75.44 97 THR A O 1
ATOM 783 N N . ASN A 1 98 ? 5.571 11.620 -14.172 1.00 72.56 98 ASN A N 1
ATOM 784 C CA . ASN A 1 98 ? 4.849 11.276 -15.405 1.00 72.56 98 ASN A CA 1
ATOM 785 C C . ASN A 1 98 ? 5.119 9.842 -15.912 1.00 72.56 98 ASN A C 1
ATOM 787 O O . ASN A 1 98 ? 5.036 9.565 -17.107 1.00 72.56 98 ASN A O 1
ATOM 791 N N . HIS A 1 99 ? 5.490 8.928 -15.009 1.00 63.72 99 HIS A N 1
ATOM 792 C CA . HIS A 1 99 ? 5.763 7.520 -15.320 1.00 63.72 99 HIS A CA 1
ATOM 793 C C . HIS A 1 99 ? 4.532 6.619 -15.100 1.00 63.72 99 HIS A C 1
ATOM 795 O O . HIS A 1 99 ? 4.467 5.525 -15.655 1.00 63.72 99 HIS A O 1
ATOM 801 N N . VAL A 1 100 ? 3.552 7.072 -14.315 1.00 67.44 100 VAL A N 1
ATOM 802 C CA . VAL A 1 100 ? 2.275 6.390 -14.048 1.00 67.44 100 VAL A CA 1
ATOM 803 C C . VAL A 1 100 ? 1.132 7.337 -14.402 1.00 67.44 100 VAL A C 1
ATOM 805 O O . VAL A 1 100 ? 1.172 8.517 -14.053 1.00 67.44 100 VAL A O 1
ATOM 808 N N . ILE A 1 101 ? 0.110 6.831 -15.097 1.00 77.62 101 ILE A N 1
ATOM 809 C CA . ILE A 1 101 ? -1.068 7.642 -15.438 1.00 77.62 101 ILE A CA 1
ATOM 810 C C . ILE A 1 101 ? -1.977 7.808 -14.207 1.00 77.62 101 ILE A C 1
ATOM 812 O O . ILE A 1 101 ? -2.086 6.868 -13.420 1.00 77.62 101 ILE A O 1
ATOM 816 N N . PRO A 1 102 ? -2.697 8.937 -14.054 1.00 81.00 102 PRO A N 1
ATOM 817 C CA . PRO A 1 102 ? -3.604 9.159 -12.920 1.00 81.00 102 PRO A CA 1
ATOM 818 C C . PRO A 1 102 ? -4.569 7.993 -12.659 1.00 81.00 102 PRO A C 1
ATOM 820 O O . PRO A 1 102 ? -4.801 7.616 -11.519 1.00 81.00 102 PRO A O 1
ATOM 823 N N . ALA A 1 103 ? -5.062 7.341 -13.718 1.00 83.88 103 ALA A N 1
ATOM 824 C CA . ALA A 1 103 ? -5.948 6.185 -13.596 1.00 83.88 103 ALA A CA 1
ATOM 825 C C . ALA A 1 103 ? -5.319 5.002 -12.835 1.00 83.88 103 ALA A C 1
ATOM 827 O O . ALA A 1 103 ? -6.025 4.317 -12.099 1.00 83.88 103 ALA A O 1
ATOM 828 N N . GLN A 1 104 ? -4.011 4.763 -13.003 1.00 86.94 104 GLN A N 1
ATOM 829 C CA . GLN A 1 104 ? -3.272 3.674 -12.353 1.00 86.94 104 GLN A CA 1
ATOM 830 C C . GLN A 1 104 ? -3.092 3.908 -10.847 1.00 86.94 104 GLN A C 1
ATOM 832 O O . GLN A 1 104 ? -3.217 2.984 -10.040 1.00 86.94 104 GLN A O 1
ATOM 837 N N . GLU A 1 105 ? -2.814 5.154 -10.472 1.00 89.12 105 GLU A N 1
ATOM 838 C CA . GLU A 1 105 ? -2.771 5.579 -9.074 1.00 89.12 105 GLU A CA 1
ATOM 839 C C . GLU A 1 105 ? -4.164 5.454 -8.452 1.00 89.12 105 GLU A C 1
ATOM 841 O O . GLU A 1 105 ? -4.328 4.719 -7.477 1.00 89.12 105 GLU A O 1
ATOM 846 N N . HIS A 1 106 ? -5.176 6.052 -9.087 1.00 88.44 106 HIS A N 1
ATOM 847 C CA . HIS A 1 106 ? -6.531 6.101 -8.551 1.00 88.44 106 HIS A CA 1
ATOM 848 C C . HIS A 1 106 ? -7.124 4.714 -8.299 1.00 88.44 106 HIS A C 1
ATOM 850 O O . HIS A 1 106 ? -7.675 4.489 -7.222 1.00 88.44 106 HIS A O 1
ATOM 856 N N . PHE A 1 107 ? -6.986 3.752 -9.225 1.00 91.88 107 PHE A N 1
ATOM 857 C CA . PHE A 1 107 ? -7.527 2.410 -8.969 1.00 91.88 107 PHE A CA 1
ATOM 858 C C . PHE A 1 107 ? -6.789 1.710 -7.820 1.00 91.88 107 PHE A C 1
ATOM 860 O O . PHE A 1 107 ? -7.414 1.048 -6.995 1.00 91.88 107 PHE A O 1
ATOM 867 N N . SER A 1 108 ? -5.465 1.867 -7.734 1.00 93.94 108 SER A N 1
ATOM 868 C CA . SER A 1 108 ? -4.668 1.210 -6.693 1.00 93.94 108 SER A CA 1
ATOM 869 C C . SER A 1 108 ? -5.011 1.772 -5.311 1.00 93.94 108 SER A C 1
ATOM 871 O O . SER A 1 108 ? -5.196 1.017 -4.354 1.00 93.94 108 SER A O 1
ATOM 873 N N . SER A 1 109 ? -5.146 3.097 -5.223 1.00 93.81 109 SER A N 1
ATOM 874 C CA . SER A 1 109 ? -5.572 3.813 -4.020 1.00 93.81 109 SER A CA 1
ATOM 875 C C . SER A 1 109 ? -7.002 3.446 -3.620 1.00 93.81 109 SER A C 1
ATOM 877 O O . SER A 1 109 ? -7.252 3.184 -2.444 1.00 93.81 109 SER A O 1
ATOM 879 N N . TYR A 1 110 ? -7.913 3.307 -4.585 1.00 94.44 110 TYR A N 1
ATOM 880 C CA . TYR A 1 110 ? -9.287 2.855 -4.351 1.00 94.44 110 TYR A CA 1
ATOM 881 C C . TYR A 1 110 ? -9.358 1.436 -3.757 1.00 94.44 110 TYR A C 1
ATOM 883 O O . TYR A 1 110 ? -10.071 1.192 -2.781 1.00 94.44 110 TYR A O 1
ATOM 891 N N . LEU A 1 111 ? -8.570 0.488 -4.274 1.00 96.12 111 LEU A N 1
ATOM 892 C CA . LEU A 1 111 ? -8.532 -0.876 -3.731 1.00 96.12 111 LEU A CA 1
ATOM 893 C C . LEU A 1 111 ? -7.996 -0.912 -2.292 1.00 96.12 111 LEU A C 1
ATOM 895 O O . LEU A 1 111 ? -8.517 -1.653 -1.455 1.00 96.12 111 LEU A O 1
ATOM 899 N N . ILE A 1 112 ? -6.981 -0.097 -1.983 1.00 97.19 112 ILE A N 1
ATOM 900 C CA . ILE A 1 112 ? -6.456 0.058 -0.618 1.00 97.19 112 ILE A CA 1
ATOM 901 C C . ILE A 1 112 ? -7.517 0.668 0.301 1.00 97.19 112 ILE A C 1
ATOM 903 O O . ILE A 1 112 ? -7.755 0.147 1.392 1.00 97.19 112 ILE A O 1
ATOM 907 N N . GLN A 1 113 ? -8.175 1.736 -0.150 1.00 96.12 113 GLN A N 1
ATOM 908 C CA . GLN 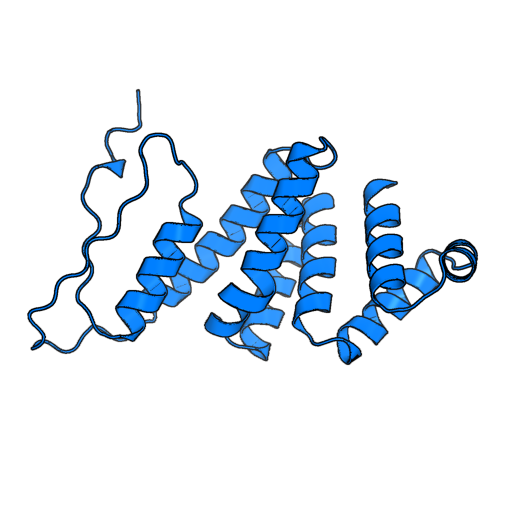A 1 113 ? -9.248 2.408 0.575 1.00 96.12 113 GLN A CA 1
ATOM 909 C C . GLN A 1 113 ? -10.344 1.418 0.992 1.00 96.12 113 GLN A C 1
ATOM 911 O O . GLN A 1 113 ? -10.689 1.355 2.173 1.00 96.12 113 GLN A O 1
ATOM 916 N N . ASN A 1 114 ? -10.822 0.585 0.066 1.00 96.00 114 ASN A N 1
ATOM 917 C CA . ASN A 1 114 ? -11.852 -0.415 0.352 1.00 96.00 114 ASN A CA 1
ATOM 918 C C . ASN A 1 114 ? -11.431 -1.413 1.442 1.00 96.00 114 ASN A C 1
ATOM 920 O O . ASN A 1 114 ? -12.247 -1.781 2.286 1.00 96.00 114 ASN A O 1
ATOM 924 N N . LYS A 1 115 ? -10.159 -1.839 1.472 1.00 96.44 115 LYS A N 1
ATOM 925 C CA . LYS A 1 115 ? -9.660 -2.738 2.529 1.00 96.44 115 LYS A CA 1
ATOM 926 C C . LYS A 1 115 ? -9.577 -2.048 3.893 1.00 96.44 115 LYS A C 1
ATOM 928 O O . LYS A 1 115 ? -9.773 -2.710 4.909 1.00 96.44 115 LYS A O 1
ATOM 933 N N . ILE A 1 116 ? -9.300 -0.744 3.934 1.00 96.12 116 ILE A N 1
ATOM 934 C CA . ILE A 1 116 ? -9.309 0.028 5.185 1.00 96.12 116 ILE A CA 1
ATOM 935 C C . ILE A 1 116 ? -10.746 0.197 5.691 1.00 96.12 116 ILE A C 1
ATOM 937 O O . ILE A 1 116 ? -10.984 -0.004 6.878 1.00 96.12 116 ILE A O 1
ATOM 941 N N . ILE A 1 117 ? -11.702 0.496 4.805 1.00 94.75 117 ILE A N 1
ATOM 942 C CA . ILE A 1 117 ? -13.129 0.605 5.152 1.00 94.75 117 ILE A CA 1
ATOM 943 C C . ILE A 1 117 ? -13.652 -0.722 5.720 1.00 94.75 117 ILE A C 1
ATOM 945 O O . ILE A 1 117 ? -14.158 -0.738 6.837 1.00 94.75 117 ILE A O 1
ATOM 949 N N . ASP A 1 118 ? -13.421 -1.847 5.032 1.00 95.00 118 ASP A N 1
ATOM 950 C CA . ASP A 1 118 ? -13.800 -3.183 5.531 1.00 95.00 118 ASP A CA 1
ATOM 951 C C . ASP A 1 118 ? -13.168 -3.493 6.901 1.00 95.00 118 ASP A C 1
ATOM 953 O O . ASP A 1 118 ? -13.782 -4.125 7.759 1.00 95.00 118 ASP A O 1
ATOM 957 N N . ALA A 1 119 ? -11.944 -3.022 7.153 1.00 93.50 119 ALA A N 1
ATOM 958 C CA . ALA A 1 119 ? -11.300 -3.192 8.450 1.00 93.50 119 ALA A CA 1
ATOM 959 C C . ALA A 1 119 ? -11.899 -2.308 9.553 1.00 93.50 119 ALA A C 1
ATOM 961 O O . ALA A 1 119 ? -11.946 -2.748 10.702 1.00 93.50 119 ALA A O 1
ATOM 962 N N . ILE A 1 120 ? -12.347 -1.093 9.222 1.00 91.50 120 ILE A N 1
ATOM 963 C CA . ILE A 1 120 ? -13.064 -0.196 10.139 1.00 91.50 120 ILE A CA 1
ATOM 964 C C . ILE A 1 120 ? -14.407 -0.815 10.531 1.00 91.50 120 ILE A C 1
ATOM 966 O O . ILE A 1 120 ? -14.704 -0.882 11.722 1.00 91.50 120 ILE A O 1
ATOM 970 N N . ASP A 1 121 ? -15.164 -1.340 9.565 1.00 89.94 121 ASP A N 1
ATOM 971 C CA . ASP A 1 121 ? -16.478 -1.961 9.798 1.00 89.94 121 ASP A CA 1
ATOM 972 C C . ASP A 1 121 ? -16.402 -3.193 10.716 1.00 89.94 121 ASP A C 1
ATOM 974 O O . ASP A 1 121 ? -17.368 -3.553 11.388 1.00 89.94 121 ASP A O 1
ATOM 978 N N . ARG A 1 122 ? -15.233 -3.841 10.774 1.00 90.00 122 ARG A N 1
ATOM 979 C CA . ARG A 1 122 ? -14.960 -4.996 11.644 1.00 90.00 122 ARG A CA 1
ATOM 980 C C . ARG A 1 122 ? -14.476 -4.617 13.043 1.00 90.00 122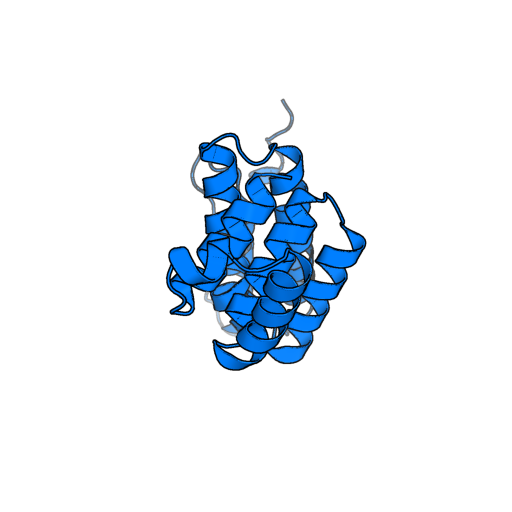 ARG A C 1
ATOM 982 O O . ARG A 1 122 ? -14.275 -5.515 13.866 1.00 90.00 122 ARG A O 1
ATOM 989 N N . LEU A 1 123 ? -14.230 -3.337 13.329 1.00 86.19 123 LEU A N 1
ATOM 990 C CA . LEU A 1 123 ? -13.819 -2.916 14.667 1.00 86.19 123 LEU A CA 1
ATOM 991 C C . LEU A 1 123 ? -14.964 -3.139 15.668 1.00 86.19 123 LEU A C 1
ATOM 993 O O . LEU A 1 123 ? -16.130 -2.913 15.347 1.00 86.19 123 LEU A O 1
ATOM 997 N N . PRO A 1 124 ? -14.659 -3.576 16.902 1.00 78.00 124 PRO A N 1
ATOM 998 C CA . PRO A 1 124 ? -15.678 -3.693 17.929 1.00 78.00 124 PRO A CA 1
ATOM 999 C C . PRO A 1 124 ? -16.251 -2.309 18.243 1.00 78.00 124 PRO A C 1
ATOM 1001 O O . PRO A 1 124 ? -15.500 -1.348 18.421 1.00 78.00 124 PRO A O 1
ATOM 1004 N N . ASN A 1 125 ? -17.576 -2.222 18.364 1.00 68.31 125 ASN A N 1
ATOM 1005 C CA . ASN A 1 125 ? -18.240 -0.999 18.804 1.00 68.31 125 ASN A CA 1
ATOM 1006 C C . ASN A 1 125 ? -17.627 -0.523 20.132 1.00 68.31 125 ASN A C 1
ATOM 1008 O O . ASN A 1 125 ? -17.426 -1.322 21.054 1.00 68.31 125 ASN A O 1
ATOM 1012 N N . GLY A 1 126 ? -17.313 0.775 20.214 1.00 62.91 126 GLY A N 1
ATOM 1013 C CA . GLY A 1 126 ? -16.765 1.389 21.422 1.00 62.91 126 GLY A CA 1
ATOM 1014 C C . GLY A 1 126 ? -17.631 1.070 22.640 1.00 62.91 126 GLY A C 1
ATOM 1015 O O . GLY A 1 126 ? -18.857 0.989 22.551 1.00 62.91 126 GLY A O 1
ATOM 1016 N N . THR A 1 127 ? -17.000 0.852 23.792 1.00 55.59 127 THR A N 1
ATOM 1017 C CA . THR A 1 127 ? -17.735 0.593 25.033 1.00 55.59 127 THR A CA 1
ATOM 1018 C C . THR A 1 127 ? -18.545 1.837 25.412 1.00 55.59 127 THR A C 1
ATOM 1020 O O . THR A 1 127 ? -17.945 2.908 25.544 1.00 55.59 127 THR A O 1
ATOM 1023 N N . PRO A 1 128 ? -19.872 1.731 25.618 1.00 50.59 128 PRO A N 1
ATOM 1024 C CA . PRO A 1 128 ? -20.684 2.853 26.076 1.00 50.59 128 PRO A CA 1
ATOM 1025 C C . PRO A 1 128 ? -20.188 3.274 27.466 1.00 50.59 128 PRO A C 1
ATOM 1027 O O . PRO A 1 128 ? -20.362 2.533 28.430 1.00 50.59 128 PRO A O 1
ATOM 1030 N N . GLY A 1 129 ? -19.505 4.415 27.579 1.00 53.84 129 GLY A N 1
ATOM 1031 C CA . GLY A 1 129 ? -19.014 4.894 28.877 1.00 53.84 129 GLY A CA 1
ATOM 1032 C C . GLY A 1 129 ? -17.924 5.964 28.834 1.00 53.84 129 GLY A C 1
ATOM 1033 O O . GLY A 1 129 ? -17.838 6.763 29.764 1.00 53.84 129 GLY A O 1
ATOM 1034 N N . GLU A 1 130 ? -17.123 6.050 27.767 1.00 55.91 130 GLU A N 1
ATOM 1035 C CA . GLU A 1 130 ? -16.119 7.114 27.636 1.00 55.91 130 GLU A CA 1
ATOM 1036 C C . GLU A 1 130 ? -16.670 8.311 26.845 1.00 55.91 130 GLU A C 1
ATOM 1038 O O . GLU A 1 130 ? -16.832 8.267 25.629 1.00 55.91 130 GLU A O 1
ATOM 1043 N N . ASN A 1 131 ? -16.923 9.423 27.542 1.00 58.34 131 ASN A N 1
ATOM 1044 C CA . ASN A 1 131 ? -17.425 10.697 26.995 1.00 58.34 131 ASN A CA 1
ATOM 1045 C C . ASN A 1 131 ? -16.435 11.446 26.069 1.00 58.34 131 ASN A C 1
ATOM 1047 O O . ASN A 1 131 ? -16.591 12.646 25.833 1.00 58.34 131 ASN A O 1
ATOM 1051 N N . LYS A 1 132 ? -15.395 10.786 25.553 1.00 64.88 132 LYS A N 1
ATOM 1052 C CA . LYS A 1 132 ? -14.381 11.411 24.696 1.00 64.88 132 LYS A CA 1
ATOM 1053 C C . LYS A 1 132 ? -14.750 11.206 23.231 1.00 64.88 132 LYS A C 1
ATOM 1055 O O . LYS A 1 132 ? -14.676 10.095 22.724 1.00 64.88 132 LYS A O 1
ATOM 1060 N N . LYS A 1 133 ? -15.148 12.285 22.558 1.00 69.56 133 LYS A N 1
ATOM 1061 C CA . LYS A 1 133 ? -15.437 12.293 21.119 1.00 69.56 133 LYS A CA 1
ATOM 1062 C C . LYS A 1 133 ? -14.197 12.723 20.344 1.00 69.56 133 LYS A C 1
ATOM 1064 O O . LYS A 1 133 ? -13.568 13.714 20.713 1.00 69.56 133 LYS A O 1
ATOM 1069 N N . VAL A 1 134 ? -13.880 12.011 19.267 1.00 76.06 134 VAL A N 1
ATOM 1070 C CA . VAL A 1 134 ? -12.821 12.396 18.323 1.00 76.06 134 VAL A CA 1
ATOM 1071 C C . VAL A 1 134 ? -13.472 12.917 17.044 1.00 76.06 134 VAL A C 1
ATOM 1073 O O . VAL A 1 134 ? -14.355 12.270 16.480 1.00 76.06 134 VAL A O 1
ATOM 1076 N N . ILE A 1 135 ? -13.039 14.097 16.601 1.00 80.38 135 ILE A N 1
ATOM 1077 C CA . ILE A 1 135 ? -13.443 14.698 15.327 1.00 80.38 135 ILE A CA 1
ATOM 1078 C C . ILE A 1 135 ? -12.242 14.620 14.390 1.00 80.38 135 ILE A C 1
ATOM 1080 O O . ILE A 1 135 ? -11.152 15.067 14.744 1.00 80.38 135 ILE A O 1
ATOM 1084 N N . ILE A 1 136 ? -12.452 14.057 13.203 1.00 83.69 136 ILE A N 1
ATOM 1085 C CA . ILE A 1 136 ? -11.428 13.898 12.168 1.00 83.69 136 ILE A CA 1
ATOM 1086 C C . ILE A 1 136 ? -11.889 14.685 10.941 1.00 83.69 136 ILE A C 1
ATOM 1088 O O . ILE A 1 136 ? -13.017 14.504 10.483 1.00 83.69 136 ILE A O 1
ATOM 1092 N N . PHE A 1 137 ? -11.038 15.569 10.424 1.00 83.44 137 PHE A N 1
ATOM 1093 C CA . PHE A 1 137 ? -11.329 16.385 9.246 1.00 83.44 137 PHE A CA 1
ATOM 1094 C C . PHE A 1 137 ? -10.069 16.603 8.406 1.00 83.44 137 PHE A C 1
ATOM 1096 O O . PHE A 1 137 ? -8.956 16.633 8.931 1.00 83.44 137 PHE A O 1
ATOM 1103 N N . GLY A 1 138 ? -10.260 16.728 7.092 1.00 80.44 138 GLY A N 1
ATOM 1104 C CA . GLY A 1 138 ? -9.203 17.083 6.148 1.00 80.44 138 GLY A CA 1
ATOM 1105 C C . GLY A 1 138 ? -9.023 18.595 6.037 1.00 80.44 138 GLY A C 1
ATOM 1106 O O . GLY A 1 138 ? -9.899 19.370 6.427 1.00 80.44 138 GLY A O 1
ATOM 1107 N N . LEU A 1 139 ? -7.887 19.012 5.482 1.00 82.00 139 LEU A N 1
ATOM 1108 C CA . LEU A 1 139 ? -7.665 20.410 5.124 1.00 82.00 139 LEU A CA 1
ATOM 1109 C C . LEU A 1 139 ? -8.556 20.812 3.931 1.00 82.00 139 LEU A C 1
ATOM 1111 O O . LEU A 1 139 ? -8.955 19.951 3.138 1.00 82.00 139 LEU A O 1
ATOM 1115 N N . PRO A 1 140 ? -8.874 22.110 3.776 1.00 77.50 140 PRO A N 1
ATOM 1116 C CA . PRO A 1 140 ? -9.461 22.614 2.539 1.00 77.50 140 PRO A CA 1
ATOM 1117 C C . PRO A 1 140 ? -8.617 22.186 1.333 1.00 77.50 140 PRO A C 1
ATOM 1119 O O . PRO A 1 140 ? -7.394 22.176 1.422 1.00 77.50 140 PRO A O 1
ATOM 1122 N N . GLU A 1 141 ? -9.278 21.821 0.232 1.00 75.25 141 GLU A N 1
ATOM 1123 C CA . GLU A 1 141 ? -8.640 21.403 -1.034 1.00 75.25 141 GLU A CA 1
ATOM 1124 C C . GLU A 1 141 ? -7.786 20.120 -0.966 1.00 75.25 141 GLU A C 1
ATOM 1126 O O . GLU A 1 141 ? -7.217 19.707 -1.972 1.00 75.25 141 GLU A O 1
ATOM 1131 N N . GLU A 1 142 ? -7.761 19.430 0.178 1.00 77.94 142 GLU A N 1
ATOM 1132 C CA . GLU A 1 142 ? -7.207 18.083 0.288 1.00 77.94 142 GLU A CA 1
ATOM 1133 C C . GLU A 1 142 ? -8.288 17.055 -0.087 1.00 77.94 142 GLU A C 1
ATOM 1135 O O . GLU A 1 142 ? -9.351 16.962 0.546 1.00 77.94 142 GLU A O 1
ATOM 1140 N N . PHE A 1 143 ? -8.038 16.314 -1.167 1.00 75.81 143 PHE A N 1
ATOM 1141 C CA . PHE A 1 143 ? -8.978 15.344 -1.736 1.00 75.81 143 PHE A CA 1
ATOM 1142 C C . PHE A 1 143 ? -8.649 13.899 -1.353 1.00 75.81 143 PHE A C 1
ATOM 1144 O O . PHE A 1 143 ? -9.480 13.018 -1.566 1.00 75.81 143 PHE A O 1
ATOM 1151 N N . HIS A 1 144 ? -7.474 13.629 -0.777 1.00 80.38 144 HIS A N 1
ATOM 1152 C CA . HIS A 1 144 ? -7.105 12.273 -0.392 1.00 80.38 144 HIS A CA 1
ATOM 1153 C C . HIS A 1 144 ? -7.867 11.833 0.867 1.00 80.38 144 HIS A C 1
ATOM 1155 O O . HIS A 1 144 ? -7.700 12.378 1.957 1.00 80.38 144 HIS A O 1
ATOM 1161 N N . GLU A 1 145 ? -8.679 10.784 0.730 1.00 85.06 145 GLU A N 1
ATOM 1162 C CA . GLU A 1 145 ? -9.516 10.258 1.818 1.00 85.06 145 GLU A CA 1
ATOM 1163 C C . GLU A 1 145 ? -8.793 9.223 2.696 1.00 85.06 145 GLU A C 1
ATOM 1165 O O . GLU A 1 145 ? -9.118 9.061 3.874 1.00 85.06 145 GLU A O 1
ATOM 1170 N N . ILE A 1 146 ? -7.784 8.534 2.149 1.00 92.06 146 ILE A N 1
ATOM 1171 C CA . ILE A 1 146 ? -7.050 7.461 2.842 1.00 92.06 146 ILE A CA 1
ATOM 1172 C C . ILE A 1 146 ? -6.472 7.918 4.195 1.00 92.06 146 ILE A C 1
ATOM 1174 O O . ILE A 1 146 ? -6.662 7.190 5.171 1.00 92.06 146 ILE A O 1
ATOM 1178 N N . PRO A 1 147 ? -5.823 9.095 4.331 1.00 91.12 147 PRO A N 1
ATOM 1179 C CA . PRO A 1 147 ? -5.310 9.550 5.625 1.00 91.12 147 PRO A CA 1
ATOM 1180 C C . PRO A 1 147 ? -6.397 9.673 6.702 1.00 91.12 147 PRO A C 1
ATOM 1182 O O . PRO A 1 147 ? -6.172 9.294 7.853 1.00 91.12 147 PRO A O 1
ATOM 1185 N N . LEU A 1 148 ? -7.592 10.148 6.330 1.00 91.25 148 LEU A N 1
ATOM 1186 C CA . LEU A 1 148 ? -8.722 10.283 7.254 1.00 91.25 148 LEU A CA 1
ATOM 1187 C C . LEU A 1 148 ? -9.260 8.914 7.675 1.00 91.25 148 LEU A C 1
ATOM 1189 O O . LEU A 1 148 ? -9.546 8.704 8.852 1.00 91.25 148 LEU A O 1
ATOM 1193 N N . LEU A 1 149 ? -9.339 7.965 6.741 1.00 92.62 149 LEU A N 1
ATOM 1194 C CA . LEU A 1 149 ? -9.743 6.589 7.033 1.00 92.62 149 LEU A CA 1
ATOM 1195 C C . LEU A 1 149 ? -8.738 5.878 7.945 1.00 92.62 149 LEU A C 1
ATOM 1197 O O . LEU A 1 149 ? -9.133 5.184 8.877 1.00 92.62 149 LEU A O 1
ATOM 1201 N N . VAL A 1 150 ? -7.438 6.091 7.738 1.00 93.06 150 VAL A N 1
ATOM 1202 C CA . VAL A 1 150 ? -6.399 5.562 8.632 1.00 93.06 150 VAL A CA 1
ATOM 1203 C C . VAL A 1 150 ? -6.553 6.147 10.038 1.00 93.06 150 VAL A C 1
ATOM 1205 O O . VAL A 1 150 ? -6.564 5.397 11.016 1.00 93.06 150 VAL A O 1
ATOM 1208 N N . ALA A 1 151 ? -6.740 7.464 10.156 1.00 90.06 151 ALA A N 1
ATOM 1209 C CA . ALA A 1 151 ? -6.980 8.111 11.445 1.00 90.06 151 ALA A CA 1
ATOM 1210 C C . ALA A 1 151 ? -8.244 7.568 12.139 1.00 90.06 151 ALA A C 1
ATOM 1212 O O . ALA A 1 151 ? -8.233 7.331 13.350 1.00 90.06 151 ALA A O 1
ATOM 1213 N N . LEU A 1 152 ? -9.313 7.316 11.376 1.00 89.44 152 LEU A N 1
ATOM 1214 C CA . LEU A 1 152 ? -10.551 6.709 11.864 1.00 89.44 152 LEU A CA 1
ATOM 1215 C C . LEU A 1 152 ? -10.321 5.284 12.383 1.00 89.44 152 LEU A C 1
ATOM 1217 O O . LEU A 1 152 ? -10.721 4.975 13.506 1.00 89.44 152 LEU A O 1
ATOM 1221 N N . PHE A 1 153 ? -9.627 4.442 11.614 1.00 90.44 153 PHE A N 1
ATOM 1222 C CA . PHE A 1 153 ? -9.300 3.067 11.994 1.00 90.44 153 PHE A CA 1
ATOM 1223 C C . PHE A 1 153 ? -8.542 3.001 13.328 1.00 90.44 153 PHE A C 1
ATOM 1225 O O . PHE A 1 153 ? -8.934 2.272 14.243 1.00 90.44 153 PHE A O 1
ATOM 1232 N N . PHE A 1 154 ? -7.487 3.807 13.477 1.00 88.56 154 PHE A N 1
ATOM 1233 C CA . PHE A 1 154 ? -6.703 3.837 14.713 1.00 88.56 154 PHE A CA 1
ATOM 1234 C C . PHE A 1 154 ? -7.466 4.467 15.888 1.00 88.56 154 PHE A C 1
ATOM 1236 O O . PHE A 1 154 ? -7.304 4.024 17.023 1.00 88.56 154 PHE A O 1
ATOM 1243 N N . SER A 1 155 ? -8.348 5.439 15.641 1.00 83.81 155 SER A N 1
ATOM 1244 C CA . SER A 1 155 ? -9.198 6.017 16.694 1.00 83.81 155 SER A CA 1
ATOM 1245 C C . SER A 1 155 ? -10.223 5.008 17.225 1.00 83.81 155 SER A C 1
ATOM 1247 O O . SER A 1 155 ? -10.398 4.883 18.440 1.00 83.81 155 SER A O 1
ATOM 1249 N N . GLY A 1 156 ? -10.853 4.234 16.333 1.00 77.44 156 GLY A N 1
ATOM 1250 C CA . GLY A 1 156 ? -11.811 3.186 16.700 1.00 77.44 156 GLY A CA 1
ATOM 1251 C C . GLY A 1 156 ? -11.175 2.047 17.506 1.00 77.44 156 GLY A C 1
ATOM 1252 O O . GLY A 1 156 ? -11.780 1.540 18.449 1.00 77.44 156 GLY A O 1
ATOM 1253 N N . LYS A 1 157 ? -9.909 1.704 17.226 1.00 76.00 157 LYS A N 1
ATOM 1254 C CA . LYS A 1 157 ? -9.119 0.743 18.022 1.00 76.00 157 LYS A CA 1
ATOM 1255 C C . LYS A 1 157 ? -8.947 1.166 19.486 1.00 76.00 157 LYS A C 1
ATOM 1257 O O . LYS A 1 157 ? -8.920 0.305 20.363 1.00 76.00 157 LYS A O 1
ATOM 1262 N N . ILE A 1 158 ? -8.864 2.470 19.755 1.00 69.19 158 ILE A N 1
ATOM 1263 C CA . ILE A 1 158 ? -8.726 3.031 21.112 1.00 69.19 158 ILE A CA 1
ATOM 1264 C C . ILE A 1 158 ? -10.111 3.187 21.791 1.00 69.19 158 ILE A C 1
ATOM 1266 O O . ILE A 1 158 ? -10.201 3.637 22.927 1.00 69.19 158 ILE A O 1
ATOM 1270 N N . LYS A 1 159 ? -11.198 2.727 21.142 1.00 63.28 159 LYS A N 1
ATOM 1271 C CA . LYS A 1 159 ? -12.602 2.747 21.610 1.00 63.28 159 LYS A CA 1
ATOM 1272 C C . LYS A 1 159 ? -13.233 4.132 21.756 1.00 63.28 159 LYS A C 1
ATOM 1274 O O . LYS A 1 159 ? -14.265 4.258 22.419 1.00 63.28 159 LYS A O 1
ATOM 1279 N N . TYR A 1 160 ? -12.687 5.158 21.110 1.00 57.59 160 TYR A N 1
ATOM 1280 C CA . TYR A 1 160 ? -13.349 6.457 21.108 1.00 57.59 160 TYR A CA 1
ATOM 1281 C C . TYR A 1 160 ? -14.521 6.485 20.120 1.00 57.59 160 TYR A C 1
ATOM 1283 O O . TYR A 1 160 ? -14.351 6.059 18.978 1.00 57.59 160 TYR A O 1
ATOM 1291 N N . PRO A 1 161 ? -15.704 7.001 20.505 1.00 54.59 161 PRO A N 1
ATOM 1292 C CA . PRO A 1 161 ? -16.738 7.348 19.538 1.00 54.59 161 PRO A CA 1
ATOM 1293 C C . PRO A 1 161 ? -16.205 8.417 18.570 1.00 54.59 161 PRO A C 1
ATOM 1295 O O . PRO A 1 161 ? -15.771 9.496 18.988 1.00 54.59 161 PRO A O 1
ATOM 1298 N N . VAL A 1 162 ? -16.242 8.108 17.272 1.00 57.56 162 VAL A N 1
ATOM 1299 C CA . VAL A 1 162 ? -15.761 8.987 16.197 1.00 57.56 162 VAL A CA 1
ATOM 1300 C C . VAL A 1 162 ? -16.946 9.519 15.396 1.00 57.56 162 VAL A C 1
ATOM 1302 O O . VAL A 1 162 ? -17.857 8.768 15.056 1.00 57.56 162 VAL A O 1
ATOM 1305 N N . SER A 1 163 ? -16.932 10.815 15.084 1.00 57.53 163 SER A N 1
ATOM 1306 C CA . SER A 1 163 ? -17.900 11.447 14.180 1.00 57.53 163 SER A CA 1
ATOM 1307 C C . SER A 1 163 ? -17.175 12.116 13.017 1.00 57.53 163 SER A C 1
ATOM 1309 O O . SER A 1 163 ? -16.264 12.914 13.251 1.00 57.53 163 SER A O 1
ATOM 1311 N N . ILE A 1 164 ? -17.612 11.840 11.787 1.00 56.22 164 ILE A N 1
ATOM 1312 C CA . ILE A 1 164 ? -17.185 12.555 10.579 1.00 56.22 164 ILE A CA 1
ATOM 1313 C C . ILE A 1 164 ? -18.259 13.614 10.274 1.00 56.22 164 ILE A C 1
ATOM 1315 O O . ILE A 1 164 ? -19.403 13.234 10.026 1.00 56.22 164 ILE A O 1
ATOM 1319 N N . PRO A 1 165 ? -17.960 14.924 10.335 1.00 54.00 165 PRO A N 1
ATOM 1320 C CA . PRO A 1 165 ? -18.932 15.965 9.993 1.00 54.00 165 PRO A CA 1
ATOM 1321 C C . PRO A 1 165 ? -19.355 15.902 8.512 1.00 54.00 165 PRO A C 1
ATOM 1323 O O . PRO A 1 165 ? -18.522 15.653 7.645 1.00 54.00 165 PRO A O 1
ATOM 1326 N N . GLU A 1 166 ? -20.622 16.201 8.210 1.00 48.91 166 GLU A N 1
ATOM 1327 C CA . GLU A 1 166 ? -21.279 16.092 6.884 1.00 48.91 166 GLU A CA 1
ATOM 1328 C C . GLU A 1 166 ? -20.761 17.028 5.762 1.00 48.91 166 GLU A C 1
ATOM 1330 O O . GLU A 1 166 ? -21.410 17.191 4.728 1.00 48.91 166 GLU A O 1
ATOM 1335 N N . TYR A 1 167 ? -19.570 17.619 5.877 1.00 46.38 167 TYR A N 1
ATOM 1336 C CA . TYR A 1 167 ? -19.047 18.539 4.853 1.00 46.38 167 TYR A CA 1
ATOM 1337 C C . TYR A 1 167 ? -18.722 17.876 3.501 1.00 46.38 167 TYR A C 1
ATOM 1339 O O . TYR A 1 167 ? -18.495 18.572 2.510 1.00 46.38 167 TYR A O 1
ATOM 1347 N N . THR A 1 168 ? -18.741 16.545 3.413 1.00 45.12 168 THR A N 1
ATOM 1348 C CA . THR A 1 168 ? -18.423 15.808 2.181 1.00 45.12 168 THR A CA 1
ATOM 1349 C C . THR A 1 168 ? -19.548 15.846 1.133 1.00 45.12 168 THR A C 1
ATOM 1351 O O . THR A 1 168 ? -19.282 15.597 -0.040 1.00 45.12 168 THR A O 1
ATOM 1354 N N . GLN A 1 169 ? -20.789 16.215 1.489 1.00 37.97 169 GLN A N 1
ATOM 1355 C CA . GLN A 1 169 ? -21.904 16.287 0.522 1.00 37.97 169 GLN A CA 1
ATOM 1356 C C . GLN A 1 169 ? -22.013 17.616 -0.246 1.00 37.97 169 GLN A C 1
ATOM 1358 O O . GLN A 1 169 ? -22.734 17.685 -1.239 1.00 37.97 169 GLN A O 1
ATOM 1363 N N . ALA A 1 170 ? -21.251 18.650 0.122 1.00 35.84 170 ALA A N 1
ATOM 1364 C CA . ALA A 1 170 ? -21.230 19.921 -0.612 1.00 35.84 170 ALA A CA 1
ATOM 1365 C C . ALA A 1 170 ? -20.327 19.901 -1.869 1.00 35.84 170 ALA A C 1
ATOM 1367 O O . ALA A 1 170 ? -20.058 20.945 -2.453 1.00 35.84 170 ALA A O 1
ATOM 1368 N N . ARG A 1 171 ? -19.834 18.725 -2.288 1.00 46.47 171 ARG A N 1
ATOM 1369 C CA . ARG A 1 171 ? -18.818 18.548 -3.345 1.00 46.47 171 ARG A CA 1
ATOM 1370 C C . ARG A 1 171 ? -19.386 17.960 -4.653 1.00 46.47 171 ARG A C 1
ATOM 1372 O O . ARG A 1 171 ? -18.764 17.104 -5.275 1.00 46.47 171 ARG A O 1
ATOM 1379 N N . LYS A 1 172 ? -20.582 18.405 -5.064 1.00 32.62 172 LYS A N 1
ATOM 1380 C CA . LYS A 1 172 ? -21.134 18.234 -6.427 1.00 32.62 172 LYS A CA 1
ATOM 1381 C C . LYS A 1 172 ? -21.680 19.567 -6.952 1.00 32.62 172 LYS A C 1
ATOM 1383 O O . LYS A 1 172 ? -22.892 19.720 -7.079 1.00 32.62 172 LYS A O 1
ATOM 1388 N N . GLN A 1 173 ? -20.794 20.518 -7.232 1.00 34.34 173 GLN A N 1
ATOM 1389 C CA . GLN A 1 173 ? -21.001 21.582 -8.222 1.00 34.34 173 GLN A CA 1
ATOM 1390 C C . GLN A 1 173 ? -19.679 21.836 -8.933 1.00 34.34 173 GLN A C 1
ATOM 1392 O O . GLN A 1 173 ? -18.645 21.811 -8.229 1.00 34.34 173 GLN A O 1
#

Secondary structure (DSSP, 8-state):
-HHHHHHHHHHHHHTT--HHHHTTS-HHHHHHHHHHHHTTS-HHHHHHHHHHHHHHTT-HHHHHHHHHHHHHHH-HHHHIIIIIHHHHHHHHHHHHTTSS-HHHHHHHHHHHHHHHHHHHHTSPPPPTT----EE--PPTT----HHHHHHHHHHHHTT--EE--GGGGG---

Sequence (173 aa):
EDLKDLLRISYLYNSGYKISSIARMSRHEMNNLIDEKSSQNGPSAGFISKMLMASIDYDETKFSQILEKAIKQSGIETCILETFYPFLVRIGHLWLTNHVIPAQEHFSSYLIQNKIIDAIDRLPNGTPGENKKVIIFGLPEEFHEIPLLVALFFSGKIKYPVSIPEYTQARKQ